Protein AF-A0A3D5IYE1-F1 (afdb_monomer_lite)

pLDDT: mean 93.22, std 4.75, range [64.5, 98.44]

InterPro domains:
  IPR007492 LytTR DNA-binding domain [PF04397] (2-80)
  IPR007492 LytTR DNA-binding domain [PS50930] (1-75)
  IPR007492 LytTR DNA-binding domain [SM00850] (1-82)

Structure (mmCIF, N/CA/C/O backbone):
data_AF-A0A3D5IYE1-F1
#
_entry.id   AF-A0A3D5IYE1-F1
#
loop_
_atom_site.group_PDB
_atom_site.id
_atom_site.type_symbol
_atom_site.label_atom_id
_atom_site.label_alt_id
_atom_site.label_comp_id
_atom_site.label_asym_id
_atom_site.label_entity_id
_atom_site.label_seq_id
_atom_site.pdbx_PDB_ins_code
_atom_site.Cartn_x
_atom_site.Cartn_y
_atom_site.Cartn_z
_atom_site.occupancy
_atom_site.B_iso_or_equiv
_atom_site.auth_seq_id
_atom_site.auth_comp_id
_atom_site.auth_asym_id
_atom_s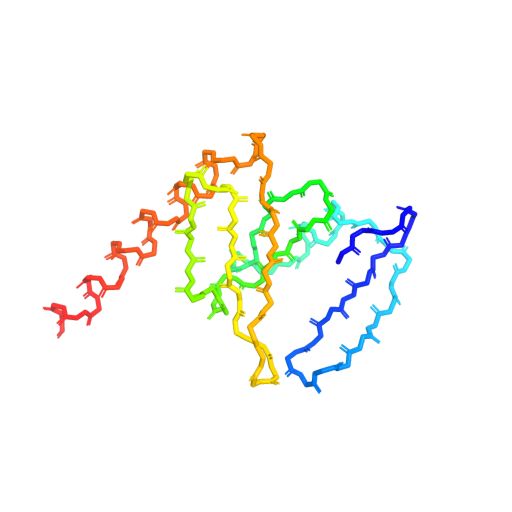ite.auth_atom_id
_atom_site.pdbx_PDB_model_num
ATOM 1 N N . GLN A 1 1 ? 7.387 -1.887 -5.115 1.00 93.31 1 GLN A N 1
ATOM 2 C CA . GLN A 1 1 ? 8.440 -1.168 -4.375 1.00 93.31 1 GLN A CA 1
ATOM 3 C C . GLN A 1 1 ? 9.264 -0.380 -5.371 1.00 93.31 1 GLN A C 1
ATOM 5 O O . GLN A 1 1 ? 9.592 -0.935 -6.406 1.00 93.31 1 GLN A O 1
ATOM 10 N N . ALA A 1 2 ? 9.544 0.897 -5.114 1.00 92.94 2 ALA A N 1
ATOM 11 C CA . ALA A 1 2 ? 10.464 1.646 -5.971 1.00 92.94 2 ALA A CA 1
ATOM 12 C C . ALA A 1 2 ? 11.909 1.228 -5.694 1.00 92.94 2 ALA A C 1
ATOM 14 O O . ALA A 1 2 ? 12.297 1.151 -4.527 1.00 92.94 2 ALA A O 1
ATOM 15 N N . ASP A 1 3 ? 12.677 1.047 -6.761 1.00 88.12 3 ASP A N 1
ATOM 16 C CA . ASP A 1 3 ? 14.126 0.890 -6.747 1.00 88.12 3 ASP A CA 1
ATOM 17 C C . ASP A 1 3 ? 14.726 1.748 -7.871 1.00 88.12 3 ASP A C 1
ATOM 19 O O . ASP A 1 3 ? 14.706 1.387 -9.051 1.00 88.12 3 ASP A O 1
ATOM 23 N N . ASN A 1 4 ? 15.194 2.946 -7.511 1.00 85.88 4 ASN A N 1
ATOM 24 C CA . ASN A 1 4 ? 15.671 3.967 -8.445 1.00 85.88 4 ASN A CA 1
ATOM 25 C C . ASN A 1 4 ? 14.663 4.248 -9.582 1.00 85.88 4 ASN A C 1
ATOM 27 O O . ASN A 1 4 ? 13.560 4.738 -9.331 1.00 85.88 4 ASN A O 1
ATOM 31 N N . ASN A 1 5 ? 15.032 3.939 -10.829 1.00 82.69 5 ASN A N 1
ATOM 32 C CA . ASN A 1 5 ? 14.197 4.132 -12.020 1.00 82.69 5 ASN A CA 1
ATOM 33 C C . ASN A 1 5 ? 13.311 2.918 -12.344 1.00 82.69 5 ASN A C 1
ATOM 35 O O . ASN A 1 5 ? 12.642 2.899 -13.377 1.00 82.69 5 ASN A O 1
ATOM 39 N N . THR A 1 6 ? 13.306 1.911 -11.472 1.00 88.75 6 THR A N 1
ATOM 40 C CA . THR A 1 6 ? 12.526 0.685 -11.620 1.00 88.75 6 THR A CA 1
ATOM 41 C C . THR A 1 6 ? 11.515 0.531 -10.490 1.00 88.75 6 THR A C 1
ATOM 43 O O . THR A 1 6 ? 11.590 1.176 -9.438 1.00 88.75 6 THR A O 1
ATOM 46 N N . THR A 1 7 ? 10.527 -0.322 -10.723 1.00 94.06 7 THR A N 1
ATOM 47 C CA . THR A 1 7 ? 9.549 -0.731 -9.726 1.00 94.06 7 THR A CA 1
ATOM 48 C C . THR A 1 7 ? 9.468 -2.246 -9.701 1.00 94.06 7 THR A C 1
ATOM 50 O O . THR A 1 7 ? 9.133 -2.872 -10.704 1.00 94.06 7 THR A O 1
ATOM 53 N N . ASP A 1 8 ? 9.686 -2.819 -8.525 1.00 95.62 8 ASP A N 1
ATOM 54 C CA . ASP A 1 8 ? 9.384 -4.215 -8.246 1.00 95.62 8 ASP A CA 1
ATOM 55 C C . ASP A 1 8 ? 7.897 -4.382 -7.923 1.00 95.62 8 ASP A C 1
ATOM 57 O O . ASP A 1 8 ? 7.373 -3.775 -6.981 1.00 95.62 8 ASP A O 1
ATOM 61 N N . ILE A 1 9 ? 7.211 -5.221 -8.685 1.00 94.62 9 ILE A N 1
ATOM 62 C CA . ILE A 1 9 ? 5.825 -5.625 -8.467 1.00 94.62 9 ILE A CA 1
ATOM 63 C C . ILE A 1 9 ? 5.842 -6.995 -7.797 1.00 94.62 9 ILE A C 1
ATOM 65 O O . ILE A 1 9 ? 6.363 -7.958 -8.354 1.00 94.62 9 ILE A O 1
ATOM 69 N N . PHE A 1 10 ? 5.252 -7.077 -6.609 1.00 94.31 10 PHE A N 1
ATOM 70 C CA . PHE A 1 10 ? 5.109 -8.323 -5.862 1.00 94.31 10 PHE A CA 1
ATOM 71 C C . PHE A 1 10 ? 3.701 -8.864 -6.083 1.00 94.31 10 PHE A C 1
ATOM 73 O O . PHE A 1 10 ? 2.720 -8.160 -5.832 1.00 94.31 10 PHE A O 1
ATOM 80 N N . LEU A 1 11 ? 3.608 -10.095 -6.576 1.00 91.75 11 LEU A N 1
ATOM 81 C CA . LEU A 1 11 ? 2.346 -10.777 -6.825 1.00 91.75 11 LEU A CA 1
ATOM 82 C C . LEU A 1 11 ? 1.944 -11.623 -5.615 1.00 91.75 11 LEU A C 1
ATOM 84 O O . LEU A 1 11 ? 2.783 -12.111 -4.860 1.00 91.75 11 LEU A O 1
ATOM 88 N N . ASN A 1 12 ? 0.640 -11.848 -5.457 1.00 87.06 12 ASN A N 1
ATOM 89 C CA . ASN A 1 12 ? 0.096 -12.717 -4.409 1.00 87.06 12 ASN A CA 1
ATOM 90 C C . ASN A 1 12 ? 0.544 -14.187 -4.534 1.00 87.06 12 ASN A C 1
ATOM 92 O O . ASN A 1 12 ? 0.472 -14.911 -3.549 1.00 87.06 12 ASN A O 1
ATOM 96 N N . THR A 1 13 ? 1.025 -14.594 -5.712 1.00 87.38 13 THR A N 1
ATOM 97 C CA . THR A 1 13 ? 1.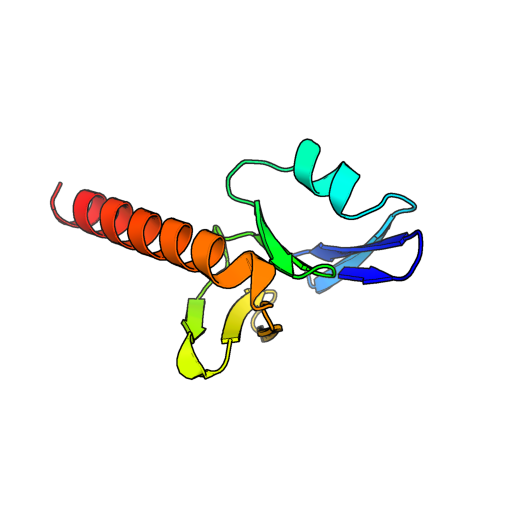647 -15.895 -6.002 1.00 87.38 13 THR A CA 1
ATOM 98 C C . THR A 1 13 ? 3.076 -16.030 -5.466 1.00 87.38 13 THR A C 1
ATOM 100 O O . THR A 1 13 ? 3.689 -17.074 -5.646 1.00 87.38 13 THR A O 1
ATOM 103 N N . GLY A 1 14 ? 3.638 -14.977 -4.861 1.00 86.56 14 GLY A N 1
ATOM 104 C CA . GLY A 1 14 ? 5.032 -14.928 -4.403 1.00 86.56 14 GLY A CA 1
ATOM 105 C C . GLY A 1 14 ? 6.030 -14.486 -5.480 1.00 86.56 14 GLY A C 1
ATOM 106 O O . GLY A 1 14 ? 7.179 -14.182 -5.169 1.00 86.56 14 GLY A O 1
ATOM 107 N N . ASN A 1 15 ? 5.596 -14.377 -6.738 1.00 91.25 15 ASN A N 1
ATOM 108 C CA . ASN A 1 15 ? 6.452 -13.933 -7.836 1.00 91.25 15 ASN A CA 1
ATOM 109 C C . ASN A 1 15 ? 6.751 -12.427 -7.769 1.00 91.25 15 ASN A C 1
ATOM 111 O O . ASN A 1 15 ? 5.897 -11.620 -7.389 1.00 91.25 15 ASN A O 1
ATOM 115 N N . LYS A 1 16 ? 7.950 -12.043 -8.225 1.00 93.12 16 LYS A N 1
ATOM 116 C CA . LYS A 1 16 ? 8.374 -10.647 -8.391 1.00 93.12 16 LYS A CA 1
ATOM 117 C C . LYS A 1 16 ? 8.575 -10.326 -9.871 1.00 93.12 16 LYS A C 1
ATOM 119 O O . LYS A 1 16 ? 9.260 -11.064 -10.571 1.00 93.12 16 LYS A O 1
ATOM 124 N N . ILE A 1 17 ? 8.022 -9.206 -10.328 1.00 94.00 17 ILE A N 1
ATOM 125 C CA . ILE A 1 17 ? 8.237 -8.664 -11.675 1.00 94.00 17 ILE A CA 1
ATOM 126 C C . ILE A 1 17 ? 8.937 -7.312 -11.547 1.00 94.00 17 ILE A C 1
ATOM 128 O O . ILE A 1 17 ? 8.429 -6.427 -10.864 1.00 94.00 17 ILE A O 1
ATOM 132 N N . ALA A 1 18 ? 10.072 -7.133 -12.219 1.00 93.62 18 ALA A N 1
ATOM 133 C CA . ALA A 1 18 ? 10.733 -5.834 -12.319 1.00 93.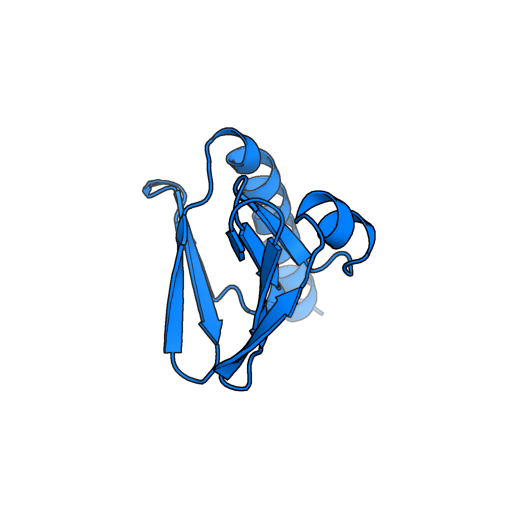62 18 ALA A CA 1
ATOM 134 C C . ALA A 1 18 ? 10.199 -5.064 -13.536 1.00 93.62 18 ALA A C 1
ATOM 136 O O . ALA A 1 18 ? 10.153 -5.596 -14.644 1.00 93.62 18 ALA A O 1
ATOM 137 N N . ALA A 1 19 ? 9.809 -3.807 -13.338 1.00 93.06 19 ALA A N 1
ATOM 138 C CA . ALA A 1 19 ? 9.335 -2.923 -14.398 1.00 93.06 19 ALA A CA 1
ATOM 139 C C . ALA A 1 19 ? 10.173 -1.641 -14.467 1.00 93.06 19 ALA A C 1
ATOM 141 O O . ALA A 1 19 ? 10.435 -1.008 -13.446 1.00 93.06 19 ALA A O 1
ATOM 142 N N . PHE A 1 20 ? 10.525 -1.198 -15.675 1.00 92.44 20 PHE A N 1
ATOM 143 C CA . PHE A 1 20 ? 11.229 0.070 -15.931 1.00 92.44 20 PHE A CA 1
ATOM 144 C C . PHE A 1 20 ? 10.270 1.275 -15.966 1.00 92.44 20 PHE A C 1
ATOM 146 O O . PHE A 1 20 ? 10.321 2.131 -16.848 1.00 92.44 20 PHE A O 1
ATOM 153 N N . GLU A 1 21 ? 9.351 1.336 -15.005 1.00 91.75 21 GLU A N 1
ATOM 154 C CA . GLU A 1 21 ? 8.464 2.476 -14.794 1.00 91.75 21 GLU A CA 1
ATOM 155 C C . GLU A 1 21 ? 8.472 2.891 -13.323 1.00 91.75 21 GLU A C 1
ATOM 157 O O . GLU A 1 21 ? 8.695 2.082 -12.424 1.00 91.75 21 GLU A O 1
ATOM 162 N N . THR A 1 22 ? 8.209 4.171 -13.064 1.00 93.94 22 THR A N 1
ATOM 163 C CA . THR A 1 22 ? 8.185 4.710 -11.703 1.00 93.94 22 THR A CA 1
ATOM 164 C C . THR A 1 22 ? 6.860 4.407 -11.007 1.00 93.94 22 THR A C 1
ATOM 166 O O . THR A 1 22 ? 5.810 4.299 -11.644 1.00 93.94 22 THR A O 1
ATOM 169 N N . LEU A 1 23 ? 6.860 4.403 -9.671 1.00 94.19 23 LEU A N 1
ATOM 170 C CA . LEU A 1 23 ? 5.619 4.287 -8.897 1.00 94.19 23 LEU A CA 1
ATOM 171 C C . LEU A 1 23 ? 4.592 5.372 -9.226 1.00 94.19 23 LEU A C 1
ATOM 173 O O . LEU A 1 23 ? 3.401 5.126 -9.088 1.00 94.19 23 LEU A O 1
ATOM 177 N N . LYS A 1 24 ? 5.020 6.568 -9.651 1.00 93.69 24 LYS A N 1
ATOM 178 C CA . LYS A 1 24 ? 4.079 7.620 -10.058 1.00 93.69 24 LYS A CA 1
ATOM 179 C C . LYS A 1 24 ? 3.282 7.189 -11.296 1.00 93.69 24 LYS A C 1
ATOM 181 O O . LYS A 1 24 ? 2.065 7.299 -11.271 1.00 93.69 24 LYS A O 1
ATOM 186 N N . LYS A 1 25 ? 3.949 6.626 -12.312 1.00 95.06 25 LYS A N 1
ATOM 187 C CA . LYS A 1 25 ? 3.274 6.079 -13.502 1.00 95.06 25 LYS A CA 1
ATOM 188 C C . LYS A 1 25 ? 2.339 4.926 -13.140 1.00 95.06 25 LYS A C 1
ATOM 190 O O . LYS A 1 25 ? 1.209 4.884 -13.610 1.00 95.06 25 LYS A O 1
ATOM 195 N N . PHE A 1 26 ? 2.772 4.023 -12.257 1.00 94.94 26 PHE A N 1
ATOM 196 C CA . PHE A 1 26 ? 1.899 2.951 -11.774 1.00 94.94 26 PHE A CA 1
ATOM 197 C C . PHE A 1 26 ? 0.682 3.482 -11.015 1.00 94.94 26 PHE A C 1
ATOM 199 O O . PHE A 1 26 ? -0.417 2.993 -11.231 1.00 94.94 26 PHE A O 1
ATOM 206 N N . GLN A 1 27 ? 0.844 4.501 -10.172 1.00 94.88 27 GLN A N 1
ATOM 207 C CA . GLN A 1 27 ? -0.265 5.105 -9.429 1.00 94.88 27 GLN A CA 1
ATOM 208 C C . GLN A 1 27 ? -1.388 5.612 -10.349 1.00 94.88 27 GLN A C 1
ATOM 210 O O . GLN A 1 27 ? -2.550 5.535 -9.972 1.00 94.88 27 GLN A O 1
ATOM 215 N N . GLU A 1 28 ? -1.047 6.118 -11.534 1.00 95.88 28 GLU A N 1
ATOM 216 C CA . GLU A 1 28 ? -2.010 6.622 -12.524 1.00 95.88 28 GLU A CA 1
ATOM 217 C C . GLU A 1 28 ? -2.734 5.489 -13.273 1.00 95.88 28 GLU A C 1
ATOM 219 O O . GLU A 1 28 ? -3.871 5.663 -13.702 1.00 95.88 28 GLU A O 1
ATOM 224 N N . LYS A 1 29 ? -2.087 4.325 -13.418 1.00 95.69 29 LYS A N 1
ATOM 225 C CA . LYS A 1 29 ? -2.610 3.162 -14.157 1.00 95.69 29 LYS A CA 1
ATOM 226 C C . LYS A 1 29 ? -3.357 2.161 -13.273 1.00 95.69 29 LYS A C 1
ATOM 228 O O . LYS A 1 29 ? -4.156 1.375 -13.778 1.00 95.69 29 LYS A O 1
ATOM 233 N N . LEU A 1 30 ? -3.047 2.123 -11.979 1.00 95.75 30 LEU A N 1
ATOM 234 C CA . LEU A 1 30 ? -3.581 1.117 -11.070 1.00 95.75 30 LEU A CA 1
ATOM 235 C C . LEU A 1 30 ? -5.036 1.424 -10.670 1.00 95.75 30 LEU A C 1
ATOM 237 O O . LEU A 1 30 ? -5.409 2.588 -10.515 1.00 95.75 30 LEU A O 1
ATOM 241 N N . PRO A 1 31 ? -5.862 0.385 -10.448 1.00 96.06 31 PRO A N 1
ATOM 242 C CA . PRO A 1 31 ? -7.213 0.545 -9.919 1.00 96.06 31 PRO A CA 1
ATOM 243 C C . PRO A 1 31 ? -7.268 1.325 -8.598 1.00 96.06 31 PRO A C 1
ATOM 245 O O . PRO A 1 31 ? -6.317 1.325 -7.822 1.00 96.06 31 PRO A O 1
ATOM 248 N N . LYS A 1 32 ? -8.436 1.901 -8.277 1.00 91.25 32 LYS A N 1
ATOM 249 C CA . LYS A 1 32 ? -8.651 2.716 -7.059 1.00 91.25 32 LYS A CA 1
ATOM 250 C C . LYS A 1 32 ? -8.391 1.982 -5.737 1.00 91.25 32 LYS A C 1
ATOM 252 O O . LYS A 1 32 ? -8.175 2.629 -4.718 1.00 91.25 32 LYS A O 1
ATOM 257 N N . PHE A 1 33 ? -8.420 0.649 -5.740 1.00 92.00 33 PHE A N 1
ATOM 258 C CA . PHE A 1 33 ? -8.066 -0.163 -4.574 1.00 92.00 33 PHE A CA 1
ATOM 259 C C . PHE A 1 33 ? -6.546 -0.313 -4.385 1.00 92.00 33 PHE A C 1
ATOM 261 O O . PHE A 1 33 ? -6.099 -0.943 -3.436 1.00 92.00 33 PHE A O 1
ATOM 268 N N . PHE A 1 34 ? -5.718 0.288 -5.235 1.00 95.88 34 PHE A N 1
ATOM 269 C CA . PHE A 1 34 ? -4.306 0.484 -4.940 1.00 95.88 34 PHE A CA 1
ATOM 270 C C . PHE A 1 34 ? -4.093 1.851 -4.303 1.00 95.88 34 PHE A C 1
ATOM 272 O O . PHE A 1 34 ? -4.451 2.883 -4.867 1.00 95.88 34 PHE A O 1
ATOM 279 N N . ILE A 1 35 ? -3.462 1.862 -3.133 1.00 95.81 35 ILE A N 1
ATOM 280 C CA . ILE A 1 35 ? -3.199 3.090 -2.386 1.00 95.81 35 ILE A CA 1
ATOM 281 C C . ILE A 1 35 ? -1.701 3.321 -2.253 1.00 95.81 35 ILE A C 1
ATOM 283 O O . ILE A 1 35 ? -0.919 2.403 -1.989 1.00 95.81 35 ILE A O 1
ATOM 287 N N . ARG A 1 36 ? -1.280 4.573 -2.429 1.00 97.44 36 ARG A N 1
ATOM 288 C CA . ARG A 1 36 ? 0.106 4.970 -2.194 1.00 97.44 36 ARG A CA 1
ATOM 289 C C . ARG A 1 36 ? 0.297 5.325 -0.729 1.00 97.44 36 ARG A C 1
ATOM 291 O O . ARG A 1 36 ? -0.358 6.227 -0.220 1.00 97.44 36 ARG A O 1
ATOM 298 N N . ILE A 1 37 ? 1.221 4.628 -0.075 1.00 97.62 37 ILE A N 1
ATOM 299 C CA . ILE A 1 37 ? 1.450 4.738 1.375 1.00 97.62 37 ILE A CA 1
ATOM 300 C C . ILE A 1 37 ? 2.845 5.287 1.698 1.00 97.62 37 ILE A C 1
ATOM 302 O O . ILE A 1 37 ? 3.113 5.761 2.797 1.00 97.62 37 ILE A O 1
ATOM 306 N N . HIS A 1 38 ? 3.759 5.247 0.731 1.00 97.75 38 HIS A N 1
ATOM 307 C CA . HIS A 1 38 ? 5.120 5.748 0.867 1.00 97.75 38 HIS A CA 1
ATOM 308 C C . HIS A 1 38 ? 5.609 6.286 -0.479 1.00 97.75 38 HIS A C 1
ATOM 310 O O . HIS A 1 38 ? 5.036 6.005 -1.535 1.00 97.75 38 HIS A O 1
ATOM 316 N N . ASN A 1 39 ? 6.740 6.993 -0.472 1.00 95.62 39 ASN A N 1
ATOM 317 C CA . ASN A 1 39 ? 7.420 7.336 -1.723 1.00 95.62 39 ASN A CA 1
ATOM 318 C C . ASN A 1 39 ? 7.836 6.075 -2.501 1.00 95.62 39 ASN A C 1
ATOM 320 O O . ASN A 1 39 ? 7.854 6.118 -3.728 1.00 95.62 39 ASN A O 1
ATOM 324 N N . SER A 1 40 ? 8.065 4.971 -1.779 1.00 96.56 40 SER A N 1
ATOM 325 C CA . SER A 1 40 ? 8.571 3.684 -2.281 1.00 96.56 40 SER A CA 1
ATOM 326 C C . SER A 1 40 ? 7.533 2.559 -2.310 1.00 96.56 40 SER A C 1
ATOM 328 O O . SER A 1 40 ? 7.868 1.460 -2.748 1.00 96.56 40 SER A O 1
ATOM 330 N N . TYR A 1 41 ? 6.291 2.800 -1.871 1.00 97.62 41 TYR A N 1
ATOM 331 C CA . TYR A 1 41 ? 5.276 1.750 -1.745 1.00 97.62 41 TYR A CA 1
ATOM 332 C C . TYR A 1 41 ? 3.894 2.215 -2.215 1.00 97.62 41 TYR A C 1
ATOM 334 O O . TYR A 1 41 ? 3.360 3.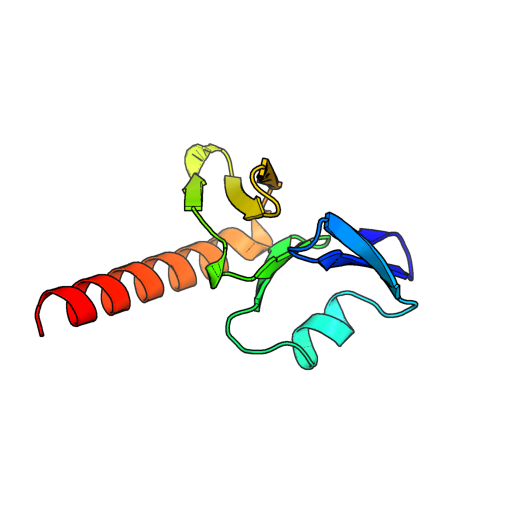225 -1.747 1.00 97.62 41 TYR A O 1
ATOM 342 N N . ILE A 1 42 ? 3.319 1.413 -3.110 1.00 97.38 42 ILE A N 1
ATOM 343 C CA . ILE A 1 42 ? 1.892 1.346 -3.427 1.00 97.38 42 ILE A CA 1
ATOM 344 C C . ILE A 1 42 ? 1.453 -0.067 -3.053 1.00 97.38 42 ILE A C 1
ATOM 346 O O . ILE A 1 42 ? 2.182 -1.017 -3.338 1.00 97.38 42 ILE A O 1
ATOM 350 N N . VAL A 1 43 ? 0.311 -0.199 -2.387 1.00 96.94 43 VAL A N 1
ATOM 351 C CA . VAL A 1 43 ? -0.191 -1.484 -1.885 1.00 96.94 43 VAL A CA 1
ATOM 352 C C . VAL A 1 43 ? -1.601 -1.741 -2.393 1.00 96.94 43 VAL A C 1
ATOM 354 O O . VAL A 1 43 ? -2.378 -0.798 -2.543 1.00 96.94 43 VAL A O 1
ATOM 357 N N . ASN A 1 44 ? -1.930 -3.010 -2.638 1.00 95.19 44 ASN A N 1
ATOM 358 C CA . ASN A 1 44 ? -3.310 -3.434 -2.842 1.00 95.19 44 ASN A CA 1
ATOM 359 C C . ASN A 1 44 ? -4.037 -3.378 -1.492 1.00 95.19 44 ASN A C 1
ATOM 361 O O . ASN A 1 44 ? -3.696 -4.115 -0.565 1.00 95.19 44 ASN A O 1
ATOM 365 N N . SER A 1 45 ? -5.025 -2.498 -1.376 1.00 92.56 45 SER A N 1
ATOM 366 C CA . SER A 1 45 ? -5.748 -2.285 -0.131 1.00 92.56 45 SER A CA 1
ATOM 367 C C . SER A 1 45 ? -6.619 -3.464 0.281 1.00 92.56 45 SER A C 1
ATOM 369 O O . SER A 1 45 ? -6.826 -3.673 1.471 1.00 92.56 45 SER A O 1
ATOM 371 N N . GLN A 1 46 ? -7.049 -4.287 -0.675 1.00 91.06 46 GLN A N 1
ATOM 372 C CA . GLN A 1 46 ? -7.823 -5.500 -0.408 1.00 91.06 46 GLN A CA 1
ATOM 373 C C . GLN A 1 46 ? -7.007 -6.560 0.345 1.00 91.06 46 GLN A C 1
ATOM 375 O O . GLN A 1 46 ? -7.573 -7.497 0.895 1.00 91.06 46 GLN A O 1
ATOM 380 N N . GLN A 1 47 ? -5.678 -6.422 0.373 1.00 93.19 47 GLN A N 1
ATOM 381 C CA . GLN A 1 47 ? -4.781 -7.310 1.112 1.00 93.19 47 GLN A CA 1
ATOM 382 C C . GLN A 1 47 ? -4.353 -6.735 2.467 1.00 93.19 47 GLN A C 1
ATOM 384 O O . GLN A 1 47 ? -3.557 -7.364 3.167 1.00 93.19 47 GLN A O 1
ATOM 389 N N . ILE A 1 48 ? -4.834 -5.544 2.844 1.00 94.06 48 ILE A N 1
ATOM 390 C CA . ILE A 1 48 ? -4.531 -4.950 4.147 1.00 94.06 48 ILE A CA 1
ATOM 391 C C . ILE A 1 48 ? -5.262 -5.732 5.233 1.00 94.06 48 ILE A C 1
ATOM 393 O O . ILE A 1 48 ? -6.484 -5.777 5.270 1.00 94.06 48 ILE A O 1
ATOM 397 N N . ASN A 1 49 ? -4.486 -6.297 6.154 1.00 93.19 49 ASN A N 1
ATOM 398 C CA . ASN A 1 49 ? -4.997 -6.937 7.363 1.00 93.19 49 ASN A CA 1
ATOM 399 C C . ASN A 1 49 ? -5.045 -5.936 8.530 1.00 93.19 49 ASN A C 1
ATOM 401 O O . ASN A 1 49 ? -5.980 -5.912 9.323 1.00 93.19 49 ASN A O 1
ATOM 405 N N . ARG A 1 50 ? -4.027 -5.071 8.649 1.00 94.75 50 ARG A N 1
ATOM 406 C CA . ARG A 1 50 ? -3.921 -4.139 9.779 1.00 94.75 50 ARG A CA 1
ATOM 407 C C . ARG A 1 50 ? -3.246 -2.833 9.400 1.00 94.75 50 ARG A C 1
ATOM 409 O O . ARG A 1 50 ? -2.228 -2.826 8.710 1.00 94.75 50 ARG A O 1
ATOM 416 N N . ILE A 1 51 ? -3.742 -1.739 9.972 1.00 97.06 51 ILE A N 1
ATOM 417 C CA . ILE A 1 51 ? -3.087 -0.429 9.956 1.00 97.06 51 ILE A CA 1
ATOM 418 C C . ILE A 1 51 ? -2.730 -0.040 11.394 1.00 97.06 51 ILE A C 1
ATOM 420 O O . ILE A 1 51 ? -3.575 -0.030 12.284 1.00 97.06 51 ILE A O 1
ATOM 424 N N . ASN A 1 52 ? -1.457 0.267 11.643 1.00 97.31 52 ASN A N 1
ATOM 425 C CA . ASN A 1 52 ? -0.966 0.760 12.924 1.00 97.31 52 ASN A CA 1
ATOM 426 C C . ASN A 1 52 ? -0.478 2.204 12.770 1.00 97.31 52 ASN A C 1
ATOM 428 O O . ASN A 1 52 ? 0.648 2.449 12.332 1.00 97.31 52 ASN A O 1
ATOM 432 N N . PHE A 1 53 ? -1.318 3.161 13.171 1.00 96.81 53 PHE A N 1
ATOM 433 C CA . PHE A 1 53 ? -0.998 4.586 13.076 1.00 96.81 53 PHE A CA 1
ATOM 434 C C . PHE A 1 53 ? 0.085 5.046 14.056 1.00 96.81 53 PHE A C 1
ATOM 436 O O . PHE A 1 53 ? 0.866 5.929 13.707 1.00 96.81 53 PHE A O 1
ATOM 443 N N . GLY A 1 54 ? 0.182 4.430 15.240 1.00 97.19 54 GLY A N 1
ATOM 444 C CA . GLY A 1 54 ? 1.224 4.752 16.222 1.00 97.19 54 GLY A CA 1
ATOM 445 C C . GLY A 1 54 ? 2.626 4.382 15.733 1.00 97.19 54 GLY A C 1
ATOM 446 O O . GLY A 1 54 ? 3.579 5.117 15.961 1.00 97.19 54 GLY A O 1
ATOM 447 N N . LYS A 1 55 ? 2.743 3.274 14.990 1.00 97.62 55 LYS A N 1
ATOM 448 C CA . LYS A 1 55 ? 4.005 2.788 14.406 1.00 97.62 55 LYS A CA 1
ATOM 449 C C . LYS A 1 55 ? 4.188 3.154 12.930 1.00 97.62 55 LYS A C 1
ATOM 451 O O . LYS A 1 55 ? 5.167 2.732 12.327 1.00 97.62 55 LYS A O 1
ATOM 456 N N . SER A 1 56 ? 3.246 3.894 12.345 1.00 98.06 56 SER A N 1
ATOM 457 C CA . SER A 1 56 ? 3.199 4.211 10.911 1.00 98.06 56 SER A CA 1
ATOM 458 C C . SER A 1 56 ? 3.443 2.993 10.002 1.00 98.06 56 SER A C 1
ATOM 460 O O . SER A 1 56 ? 4.275 3.029 9.096 1.00 98.06 56 SER A O 1
ATOM 462 N N . LYS A 1 57 ? 2.748 1.881 10.277 1.00 98.19 57 LYS A N 1
ATOM 463 C CA . LYS A 1 57 ? 2.958 0.584 9.614 1.00 98.19 57 LYS A CA 1
ATOM 464 C C . LYS A 1 57 ? 1.644 -0.007 9.100 1.00 98.19 57 LYS A C 1
ATOM 466 O O . LYS A 1 57 ? 0.630 0.061 9.789 1.00 98.19 57 LYS A O 1
ATOM 471 N N . ILE A 1 58 ? 1.687 -0.613 7.919 1.00 97.75 58 ILE A N 1
ATOM 472 C CA . ILE A 1 58 ? 0.617 -1.417 7.321 1.00 97.75 58 ILE A CA 1
ATOM 473 C C . ILE A 1 58 ? 1.088 -2.870 7.248 1.00 97.75 58 ILE A C 1
ATOM 475 O O . ILE A 1 58 ? 2.224 -3.136 6.857 1.00 97.75 58 ILE A O 1
ATOM 479 N N . SER A 1 59 ? 0.215 -3.797 7.627 1.00 97.00 59 SER A N 1
ATOM 480 C CA . SER A 1 59 ? 0.428 -5.236 7.495 1.00 97.00 59 SER A CA 1
ATOM 481 C C . SER A 1 59 ? -0.472 -5.775 6.387 1.00 97.00 59 SER A C 1
ATOM 483 O O . SER A 1 59 ? -1.689 -5.581 6.426 1.00 97.00 59 SER A O 1
ATOM 485 N N . LEU A 1 60 ? 0.134 -6.443 5.410 1.00 94.88 60 LEU A N 1
ATOM 486 C CA . LEU A 1 60 ? -0.526 -7.096 4.285 1.00 94.88 60 LEU A CA 1
ATOM 487 C C . LEU A 1 60 ? -0.460 -8.612 4.457 1.00 94.88 60 LEU A C 1
ATOM 489 O O . LEU A 1 60 ? 0.546 -9.117 4.955 1.00 94.88 60 LEU A O 1
ATOM 493 N N . HIS A 1 61 ? -1.484 -9.325 3.997 1.00 90.88 61 HIS A N 1
ATOM 494 C CA . HIS A 1 61 ? -1.425 -10.777 3.845 1.00 90.88 61 HIS A CA 1
ATOM 495 C C . HIS A 1 61 ? -1.217 -11.141 2.370 1.00 90.88 61 HIS A C 1
ATOM 497 O O . HIS A 1 61 ? -2.055 -10.837 1.516 1.00 90.88 61 HIS A O 1
ATOM 503 N N . ALA A 1 62 ? -0.091 -11.778 2.060 1.00 86.38 62 ALA A N 1
ATOM 504 C CA . ALA A 1 62 ? 0.262 -12.196 0.708 1.00 86.38 62 ALA A CA 1
ATOM 505 C C . ALA A 1 62 ? 1.014 -13.526 0.764 1.00 86.38 62 ALA A C 1
ATOM 507 O O . ALA A 1 62 ? 1.905 -13.678 1.588 1.00 86.38 62 ALA A O 1
ATOM 508 N N . ASN A 1 63 ? 0.656 -14.475 -0.106 1.00 87.38 63 ASN A N 1
ATOM 509 C CA . ASN A 1 63 ? 1.298 -15.791 -0.184 1.00 87.38 63 ASN A CA 1
ATOM 510 C C . ASN A 1 63 ? 1.447 -16.511 1.178 1.00 87.38 63 ASN A C 1
ATOM 512 O O . ASN A 1 63 ? 2.520 -17.002 1.503 1.00 87.38 63 ASN A O 1
ATOM 516 N N . PHE A 1 64 ? 0.389 -16.527 1.999 1.00 86.12 64 PHE A N 1
ATOM 517 C CA . PHE A 1 64 ? 0.393 -17.090 3.367 1.00 86.12 64 PHE A CA 1
ATOM 518 C C . PHE A 1 64 ? 1.371 -16.429 4.355 1.00 86.12 64 PHE A C 1
ATOM 520 O O . PHE A 1 64 ? 1.540 -16.900 5.478 1.00 86.12 64 PHE A O 1
ATOM 527 N N . GLU A 1 65 ? 1.973 -15.304 3.975 1.00 89.50 65 GLU A N 1
ATOM 528 C CA . GLU A 1 65 ? 2.894 -14.536 4.798 1.00 89.50 65 GLU A CA 1
ATOM 529 C C . GLU A 1 65 ? 2.318 -13.163 5.160 1.00 89.50 65 GLU A C 1
ATOM 531 O O . GLU A 1 65 ? 1.485 -12.575 4.459 1.00 89.50 65 GLU A O 1
ATOM 536 N N . THR A 1 66 ? 2.796 -12.624 6.285 1.00 92.94 66 THR A N 1
ATOM 537 C CA . THR A 1 66 ? 2.487 -11.256 6.708 1.00 92.94 66 THR A CA 1
ATOM 538 C C . THR A 1 66 ? 3.630 -10.322 6.336 1.00 92.94 66 THR A C 1
ATOM 540 O O . THR A 1 66 ? 4.694 -10.336 6.956 1.00 92.94 66 THR A O 1
ATOM 543 N N . VAL A 1 67 ? 3.381 -9.431 5.380 1.00 94.19 67 VAL A N 1
ATOM 544 C CA . VAL A 1 67 ? 4.337 -8.405 4.957 1.00 94.19 67 VAL A CA 1
ATOM 545 C C . VAL A 1 67 ? 4.052 -7.106 5.699 1.00 94.19 67 VAL A C 1
ATOM 547 O O . VAL A 1 67 ? 2.924 -6.623 5.728 1.00 94.19 67 VAL A O 1
ATOM 550 N N . ASN A 1 68 ? 5.080 -6.508 6.297 1.00 96.75 68 ASN A N 1
ATOM 551 C CA . ASN A 1 68 ? 4.948 -5.276 7.067 1.00 96.75 68 ASN A CA 1
ATOM 552 C C . ASN A 1 68 ? 5.655 -4.112 6.371 1.00 96.75 68 ASN A C 1
ATOM 554 O O . ASN A 1 68 ? 6.880 -4.103 6.285 1.00 96.75 68 ASN A O 1
ATOM 558 N N . LEU A 1 69 ? 4.901 -3.095 5.956 1.00 97.69 69 LEU A N 1
ATOM 559 C CA . LEU A 1 69 ? 5.414 -1.944 5.214 1.00 97.69 69 LEU A CA 1
ATOM 560 C C . LEU A 1 69 ? 5.215 -0.635 5.988 1.00 97.69 69 LEU A C 1
ATOM 562 O O . LEU A 1 69 ? 4.148 -0.423 6.569 1.00 97.69 69 LEU A O 1
ATOM 566 N N . PRO A 1 70 ? 6.210 0.267 6.006 1.00 98.06 70 PRO A N 1
ATOM 567 C CA . PRO A 1 70 ? 6.034 1.589 6.583 1.00 98.06 70 PRO A CA 1
ATOM 568 C C . PRO A 1 70 ? 5.210 2.481 5.647 1.00 98.06 70 PRO A C 1
ATOM 570 O O . PRO A 1 70 ? 5.348 2.423 4.422 1.00 98.06 70 PRO A O 1
ATOM 573 N N . PHE A 1 71 ? 4.415 3.371 6.231 1.00 98.44 71 PHE A N 1
ATOM 574 C CA . PHE A 1 71 ? 3.869 4.527 5.530 1.00 98.44 71 PHE A CA 1
ATOM 575 C C . PHE A 1 71 ? 4.508 5.811 6.062 1.00 98.44 71 PHE A C 1
ATOM 577 O O . PHE A 1 71 ? 4.893 5.882 7.228 1.00 98.44 71 PHE A O 1
ATOM 584 N N . SER A 1 72 ? 4.672 6.831 5.215 1.00 97.81 72 SER A N 1
ATOM 585 C CA . SER A 1 72 ? 5.326 8.079 5.643 1.00 97.81 72 SER A CA 1
ATOM 586 C C . SER A 1 72 ? 4.324 9.126 6.121 1.00 97.81 72 SER A C 1
ATOM 588 O O . SER A 1 72 ? 3.137 9.073 5.801 1.00 97.81 72 SER A O 1
ATOM 590 N N . ARG A 1 73 ? 4.822 10.142 6.842 1.00 97.00 73 ARG A N 1
ATOM 591 C CA . ARG A 1 73 ? 4.019 11.282 7.317 1.00 97.00 73 ARG A CA 1
ATOM 592 C C . ARG A 1 73 ? 3.225 11.945 6.187 1.00 97.00 73 ARG A C 1
ATOM 594 O O . ARG A 1 73 ? 2.054 12.238 6.379 1.00 97.00 73 ARG A O 1
ATOM 601 N N . LYS A 1 74 ? 3.834 12.096 5.003 1.00 97.38 74 LYS A N 1
ATOM 602 C CA . LYS A 1 74 ? 3.192 12.653 3.799 1.00 97.38 74 LYS A CA 1
ATOM 603 C C . LYS A 1 74 ? 1.918 11.899 3.396 1.00 97.38 74 LYS A C 1
ATOM 605 O O . LYS A 1 74 ? 1.002 12.508 2.865 1.00 97.38 74 LYS A O 1
ATOM 610 N N . TYR A 1 75 ? 1.871 10.587 3.619 1.00 97.56 75 TYR A N 1
ATOM 611 C CA . TYR A 1 75 ? 0.745 9.739 3.221 1.00 97.56 75 TYR A CA 1
ATOM 612 C C . TYR A 1 75 ? -0.197 9.406 4.384 1.00 97.56 75 TYR A C 1
ATOM 614 O O . TYR A 1 75 ? -1.203 8.739 4.166 1.00 97.56 75 TYR A O 1
ATOM 622 N N . LYS A 1 76 ? 0.085 9.8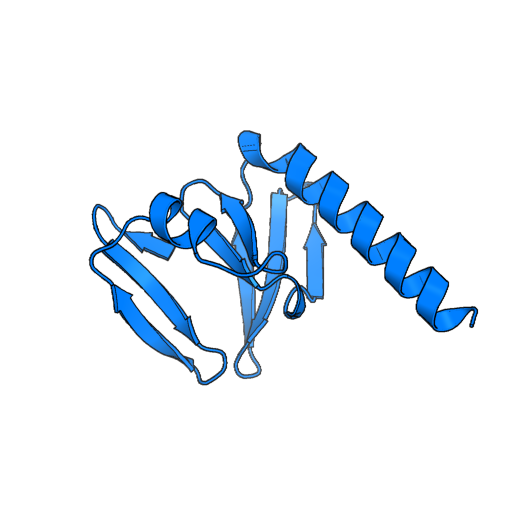75 5.609 1.00 97.12 76 LYS A N 1
ATOM 623 C CA . LYS A 1 76 ? -0.688 9.527 6.811 1.00 97.12 76 LYS A CA 1
ATOM 624 C C . LYS A 1 76 ? -2.170 9.888 6.686 1.00 97.12 76 LYS A C 1
ATOM 626 O O . LYS A 1 76 ? -3.011 9.055 7.011 1.00 97.12 76 LYS A O 1
ATOM 631 N N . ASP A 1 77 ? -2.483 11.077 6.180 1.00 96.50 77 ASP A N 1
ATOM 632 C CA . ASP A 1 77 ? -3.873 11.538 6.067 1.00 96.50 77 ASP A CA 1
ATOM 633 C C . ASP A 1 77 ? -4.637 10.774 4.983 1.00 96.50 77 ASP A C 1
ATOM 635 O O . ASP A 1 77 ? -5.785 10.393 5.188 1.00 96.50 77 ASP A O 1
ATOM 639 N N . SER A 1 78 ? -3.976 10.450 3.867 1.00 94.31 78 SER A N 1
ATOM 640 C CA . SER A 1 78 ? -4.559 9.602 2.821 1.00 94.31 78 SER A CA 1
ATOM 641 C C . SER A 1 78 ? -4.822 8.180 3.326 1.00 94.31 78 SER A C 1
ATOM 643 O O . SER A 1 78 ? -5.889 7.628 3.064 1.00 94.31 78 SER A O 1
ATOM 645 N N . VAL A 1 79 ? -3.896 7.610 4.108 1.00 96.31 79 VAL A N 1
ATOM 646 C CA . VAL A 1 79 ? -4.085 6.308 4.767 1.00 96.31 79 VAL A CA 1
ATOM 647 C C . VAL A 1 79 ? -5.241 6.367 5.769 1.00 96.31 79 VAL A C 1
ATOM 649 O O . VAL A 1 79 ? -6.042 5.437 5.815 1.00 96.31 79 VAL A O 1
ATOM 652 N N . LYS A 1 80 ? -5.367 7.453 6.545 1.00 96.25 80 LYS A N 1
ATOM 653 C CA . LYS A 1 80 ? -6.481 7.640 7.485 1.00 96.25 80 LYS A CA 1
ATOM 654 C C . LYS A 1 80 ? -7.821 7.724 6.759 1.00 96.25 80 LYS A C 1
ATOM 656 O O . LYS A 1 80 ? -8.729 6.977 7.097 1.00 96.25 80 LYS A O 1
ATOM 661 N N . PHE A 1 81 ? -7.924 8.580 5.746 1.00 94.56 81 PHE A N 1
ATOM 662 C CA . PHE A 1 81 ? -9.131 8.711 4.932 1.00 94.56 81 PHE A CA 1
ATOM 663 C C . PHE A 1 81 ? -9.564 7.361 4.351 1.00 94.56 81 PHE A C 1
ATOM 665 O O . PHE A 1 81 ? -10.730 6.984 4.431 1.00 94.56 81 PHE A O 1
ATOM 672 N N . PHE A 1 82 ? -8.605 6.604 3.817 1.00 92.88 82 PHE A N 1
ATOM 673 C CA . PHE A 1 82 ? -8.873 5.285 3.266 1.00 92.88 82 PHE A CA 1
ATOM 674 C C . PHE A 1 82 ? -9.362 4.289 4.331 1.00 92.88 82 PHE A C 1
ATOM 676 O O . PHE A 1 82 ? -10.327 3.566 4.097 1.00 92.88 82 PHE A O 1
ATOM 683 N N . ASN A 1 83 ? -8.732 4.272 5.509 1.00 94.06 83 ASN A N 1
ATOM 684 C CA . ASN A 1 83 ? -9.147 3.435 6.634 1.00 94.06 83 ASN A CA 1
ATOM 685 C C . ASN A 1 83 ? -10.589 3.733 7.067 1.00 94.06 83 ASN A C 1
ATOM 687 O O . ASN A 1 83 ? -11.386 2.814 7.232 1.00 94.06 83 ASN A O 1
ATOM 691 N N . ASP A 1 84 ? -10.931 5.012 7.210 1.00 94.38 84 ASP A N 1
ATOM 692 C CA . ASP A 1 84 ? -12.268 5.438 7.627 1.00 94.38 84 ASP A CA 1
ATOM 693 C C . ASP A 1 84 ? -13.323 5.035 6.580 1.00 94.38 84 ASP A C 1
ATOM 695 O O . ASP A 1 84 ? -14.397 4.542 6.929 1.00 94.38 84 ASP A O 1
ATOM 699 N N . HIS A 1 85 ? -12.989 5.153 5.289 1.00 92.25 85 HIS A N 1
ATOM 700 C CA . HIS A 1 85 ? -13.841 4.682 4.199 1.00 92.25 85 HIS A CA 1
ATOM 701 C C . HIS A 1 85 ? -14.043 3.159 4.228 1.00 92.25 85 HIS A C 1
ATOM 703 O O . HIS A 1 85 ? -15.178 2.698 4.126 1.00 92.25 85 HIS A O 1
ATOM 709 N N . MET A 1 86 ? -12.976 2.371 4.411 1.00 88.19 86 MET A N 1
ATOM 710 C CA . MET A 1 86 ? -13.073 0.906 4.502 1.00 88.19 86 MET A CA 1
ATOM 711 C C . MET A 1 86 ? -13.965 0.458 5.654 1.00 88.19 86 MET A C 1
ATOM 713 O O . MET A 1 86 ? -14.819 -0.404 5.465 1.00 88.19 86 MET A O 1
ATOM 717 N N . ILE A 1 87 ? -13.795 1.076 6.824 1.00 89.94 87 ILE A N 1
ATOM 718 C CA . ILE A 1 87 ? -14.615 0.801 8.004 1.00 89.94 87 ILE A CA 1
ATOM 719 C C . ILE A 1 87 ? -16.086 1.100 7.698 1.00 89.94 87 ILE A C 1
ATOM 721 O O . ILE A 1 87 ? -16.947 0.260 7.951 1.00 89.94 87 ILE A O 1
ATOM 725 N N . SER A 1 88 ? -16.377 2.258 7.097 1.00 92.31 88 SER A N 1
ATOM 726 C CA . SER A 1 88 ? -17.742 2.636 6.718 1.00 92.31 88 SER A CA 1
ATOM 727 C C . SER A 1 88 ? -18.384 1.637 5.747 1.00 92.31 88 SER A C 1
ATOM 729 O O . SER A 1 88 ? -19.522 1.225 5.974 1.00 92.31 88 SER A O 1
ATOM 731 N N . VAL A 1 89 ? -17.659 1.197 4.711 1.00 87.94 89 VAL A N 1
ATOM 732 C CA . VAL A 1 89 ? -18.153 0.194 3.750 1.00 87.94 89 VAL A CA 1
ATOM 733 C C . VAL A 1 89 ? -18.390 -1.159 4.421 1.00 87.94 89 VAL A C 1
ATOM 735 O O . VAL A 1 89 ? -19.410 -1.802 4.171 1.00 87.94 89 VAL A O 1
ATOM 738 N N . GLN A 1 90 ? -17.478 -1.594 5.292 1.00 85.81 90 GLN A N 1
ATOM 739 C CA . GLN A 1 90 ? -17.595 -2.877 5.982 1.00 85.81 90 GLN A CA 1
ATOM 740 C C . GLN A 1 90 ? -18.798 -2.896 6.932 1.00 85.81 90 GLN A C 1
ATOM 742 O O . GLN A 1 90 ? -19.558 -3.861 6.924 1.00 85.81 90 GLN A O 1
ATOM 747 N N . PHE A 1 91 ? -19.032 -1.814 7.680 1.00 91.56 91 PHE A N 1
ATOM 748 C CA . PHE A 1 91 ? -20.240 -1.669 8.495 1.00 91.56 91 PHE A CA 1
ATOM 749 C C . PHE A 1 91 ? -21.514 -1.697 7.649 1.00 91.56 91 PHE A C 1
ATOM 751 O O . PHE A 1 91 ? -22.439 -2.433 7.980 1.00 91.56 91 PHE A O 1
ATOM 758 N N . ALA A 1 92 ? -21.553 -0.960 6.535 1.00 92.19 92 ALA A N 1
ATOM 759 C CA . ALA A 1 92 ? -22.703 -0.977 5.632 1.00 92.19 92 ALA A CA 1
ATOM 760 C C . ALA A 1 92 ? -22.964 -2.370 5.033 1.00 92.19 92 ALA A C 1
ATOM 762 O O . ALA A 1 92 ? -24.108 -2.717 4.776 1.00 92.19 92 ALA A O 1
ATOM 763 N N . THR A 1 93 ? -21.926 -3.182 4.827 1.00 89.31 93 THR A N 1
ATOM 764 C CA . THR A 1 93 ? -22.066 -4.548 4.291 1.00 89.31 93 THR A CA 1
ATOM 765 C C . THR A 1 93 ? -22.609 -5.531 5.332 1.00 89.31 93 THR A C 1
ATOM 767 O O . THR A 1 93 ? -23.275 -6.483 4.964 1.00 89.31 93 THR A O 1
ATOM 770 N N . ILE A 1 94 ? -22.317 -5.324 6.620 1.00 86.19 94 ILE A N 1
ATOM 771 C CA . ILE A 1 94 ? -22.763 -6.214 7.709 1.00 86.19 94 ILE A CA 1
ATOM 772 C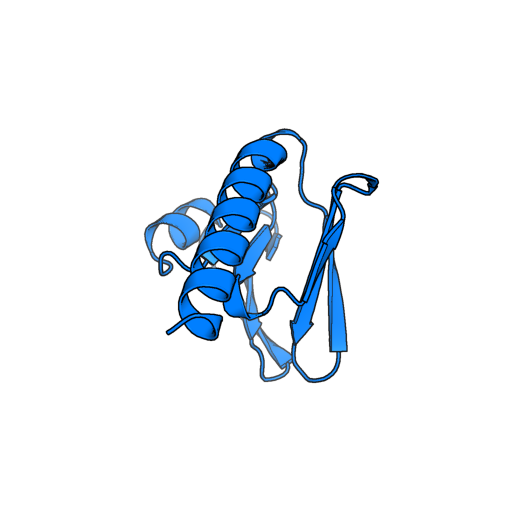 C . ILE A 1 94 ? -24.202 -5.901 8.150 1.00 86.19 94 ILE A C 1
ATOM 774 O O . ILE A 1 94 ? -24.890 -6.773 8.672 1.00 86.19 94 ILE A O 1
ATOM 778 N N . LEU A 1 95 ? -24.634 -4.648 7.996 1.00 83.94 95 LEU A N 1
ATOM 779 C CA . LEU A 1 95 ? -25.952 -4.173 8.433 1.00 83.94 95 LEU A CA 1
ATOM 780 C C . LEU A 1 95 ? -27.057 -4.321 7.372 1.00 83.94 95 LEU A C 1
ATOM 782 O O . LEU A 1 95 ? -28.217 -4.074 7.696 1.00 83.94 95 LEU A O 1
ATOM 786 N N . ASN A 1 96 ? -26.697 -4.689 6.141 1.00 64.50 96 ASN A N 1
ATOM 787 C CA . ASN A 1 96 ? -27.621 -5.029 5.055 1.00 64.50 96 ASN A CA 1
ATOM 788 C C . ASN A 1 96 ? -27.705 -6.548 4.893 1.00 64.50 96 ASN A C 1
ATOM 790 O O . ASN A 1 96 ? -28.791 -7.023 4.500 1.00 64.50 96 ASN A O 1
#

Organism: NCBI:txid398743

Foldseek 3Di:
DDDPQWAWDQALCRDIDIGSHAVVVVVVVDDPQWDDFASRDIDRVVQFPDQDLVQQWTWGQGNNDTDIDHGDPVCSVVVVVVVVVVVVVVVVVVVD

Sequence (96 aa):
QADNNTTDIFLNTGNKIAAFETLKKFQEKLPKFFIRIHNSYIVNSQQINRINFGKSKISLHANFETVNLPFSRKYKDSVKFFNDHMISVQFATILN

Secondary structure (DSSP, 8-state):
-EETTEEEEEPTTS-EEEESS-HHHHHHHS-TTEEE-SSS-EEEGGGEEEEETTTTEEEEEETTEEEEEE--GGGHHHHHHHHHHHHHHHHHHH--

Radius of gyration: 13.91 Å; chains: 1; bounding box: 43×30×32 Å